Protein AF-A0A839AKV6-F1 (afdb_monomer)

InterPro domains:
  IPR053802 Domain of unknown function DUF6950 [PF22262] (1-137)

Mean predicted aligned error: 2.35 Å

Nearest PDB structures (foldseek):
  7bk8-assembly1_A  TM=4.976E-01  e=3.210E-03  Pseudomonas aeruginosa PAO1
  5e1r-assembly2_E  TM=3.270E-01  e=2.690E+00  Carya illinoinensis
  5vf5-assembly1_A  TM=2.557E-01  e=1.110E+00  Solanum melongena
  5e1r-assembly2_D  TM=2.534E-01  e=1.779E+00  Carya illinoinensis

pLDDT: mean 96.74, std 3.02, range [72.19, 98.81]

Secondary structure (DSSP, 8-state):
---TTHHHHHHHHHHHHHHSPB-GGGGGG-B-HHHHHHHHHHHHHS--TTGGGTTS-SSHHHHHHHHHHTT-SSHHHHHHTTSEEE-GGG--TT-EEEEEETTEEEEEEE-SSEEEEEETTEEEEEEGGG-SEEEE---

Solvent-accessible surface area (backbone atoms only — not comparable to full-atom values): 7355 Å² total; per-residue (Å²): 80,55,47,95,65,15,66,63,42,31,52,52,43,53,51,57,55,58,75,34,53,61,23,41,37,37,40,96,75,21,33,24,16,64,55,50,45,39,48,32,36,24,27,28,44,73,47,50,97,60,64,89,50,64,58,72,23,76,38,72,69,45,44,46,54,52,37,43,74,73,74,22,86,48,70,68,50,55,46,58,74,78,29,54,76,37,62,48,94,72,56,45,64,55,13,40,30,33,35,78,52,97,93,35,86,35,36,21,34,24,75,54,76,34,22,42,29,36,43,90,94,36,70,43,78,45,54,42,89,68,40,82,43,26,28,46,53,51,97

Sequence (139 aa):
MRREDWQERLIEAVQQHAERPFSWGGTDGGTDCFMLAMDAAKAVTGTDPYADERGRYKTRIGALRRFRKRGFGWLEDAFAAVFEPVPVPLAQRGDIGLVEADGQDCAVVVIGAEAVGKSERGTIRVPVKTLRKAFKVGR

Structure (mmCIF, N/CA/C/O backbone):
data_AF-A0A839AKV6-F1
#
_entry.id   AF-A0A839AKV6-F1
#
loop_
_atom_site.group_PDB
_atom_site.id
_atom_site.type_symbol
_atom_site.label_atom_id
_atom_site.label_alt_id
_atom_site.label_comp_id
_atom_site.label_asym_id
_atom_site.label_entity_id
_atom_site.label_seq_id
_atom_site.pdbx_PDB_ins_code
_atom_site.Cartn_x
_atom_site.Cartn_y
_atom_site.Cartn_z
_atom_site.occupancy
_atom_site.B_iso_or_equiv
_atom_site.auth_seq_id
_atom_site.auth_comp_id
_atom_site.auth_asym_id
_atom_site.auth_atom_id
_atom_site.pdbx_PDB_model_num
ATOM 1 N N . MET A 1 1 ? -10.522 -7.276 12.927 1.00 88.25 1 MET A N 1
ATOM 2 C CA . MET A 1 1 ? -10.212 -6.583 14.183 1.00 88.25 1 MET A CA 1
ATOM 3 C C . MET A 1 1 ? -8.807 -6.038 14.074 1.00 88.25 1 MET A C 1
ATOM 5 O O . MET A 1 1 ? -7.941 -6.761 13.584 1.00 88.25 1 MET A O 1
ATOM 9 N N . ARG A 1 2 ? -8.593 -4.776 14.441 1.00 96.38 2 ARG A N 1
ATOM 10 C CA . ARG A 1 2 ? -7.241 -4.211 14.551 1.00 96.38 2 ARG A CA 1
ATOM 11 C C . ARG A 1 2 ? -6.573 -4.705 15.840 1.00 96.38 2 ARG A C 1
ATOM 13 O O . ARG A 1 2 ? -7.262 -4.875 16.841 1.00 96.38 2 ARG A O 1
ATOM 20 N N . ARG A 1 3 ? -5.265 -4.978 15.803 1.00 96.62 3 ARG A N 1
ATOM 21 C CA . ARG A 1 3 ? -4.478 -5.352 17.000 1.00 96.62 3 ARG A CA 1
ATOM 22 C C . ARG A 1 3 ? -4.416 -4.183 17.982 1.00 96.62 3 ARG A C 1
ATOM 24 O O . ARG A 1 3 ? -4.570 -3.060 17.541 1.00 96.62 3 ARG A O 1
ATOM 31 N N . GLU A 1 4 ? -4.144 -4.404 19.265 1.00 96.56 4 GLU A N 1
ATOM 32 C CA . GLU A 1 4 ? -4.011 -3.299 20.236 1.00 96.56 4 GLU A CA 1
ATOM 33 C C . GLU A 1 4 ? -2.819 -2.378 19.909 1.00 96.56 4 GLU A C 1
ATOM 35 O O . GLU A 1 4 ? -2.962 -1.160 19.857 1.00 96.56 4 GLU A O 1
ATOM 40 N N . ASP A 1 5 ? -1.673 -2.972 19.569 1.00 96.94 5 ASP A N 1
ATOM 41 C CA . ASP A 1 5 ? -0.384 -2.321 19.275 1.00 96.94 5 ASP A CA 1
ATOM 42 C C .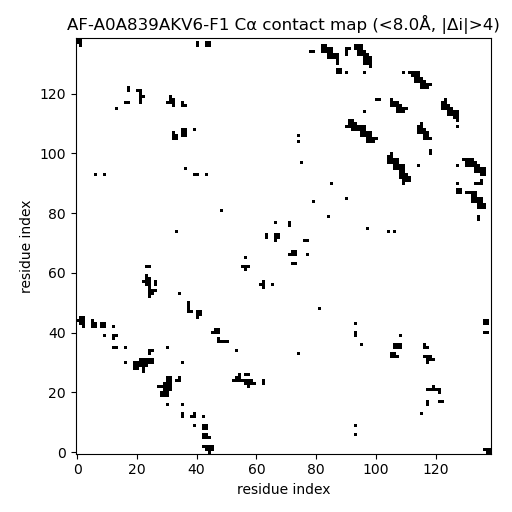 ASP A 1 5 ? -0.242 -1.814 17.824 1.00 96.94 5 ASP A C 1
ATOM 44 O O . ASP A 1 5 ? 0.845 -1.465 17.356 1.00 96.94 5 ASP A O 1
ATOM 48 N N . TRP A 1 6 ? -1.333 -1.803 17.056 1.00 98.06 6 TRP A N 1
ATOM 49 C CA . TRP A 1 6 ? -1.254 -1.692 15.602 1.00 98.06 6 TRP A CA 1
ATOM 50 C C . TRP A 1 6 ? -0.659 -0.380 15.083 1.00 98.06 6 TRP A C 1
ATOM 52 O O . TRP A 1 6 ? -0.061 -0.361 14.007 1.00 98.06 6 TRP A O 1
ATOM 62 N N . GLN A 1 7 ? -0.849 0.721 15.813 1.00 97.56 7 GLN A N 1
ATOM 63 C CA . GLN A 1 7 ? -0.387 2.043 15.390 1.00 97.56 7 GLN A CA 1
ATOM 64 C C . GLN A 1 7 ? 1.137 2.144 15.435 1.00 97.56 7 GLN A C 1
ATOM 66 O O . GLN A 1 7 ? 1.736 2.647 14.487 1.00 97.56 7 GLN A O 1
ATOM 71 N N . GLU A 1 8 ? 1.753 1.624 16.496 1.00 97.88 8 GLU A N 1
ATOM 72 C CA . GLU A 1 8 ? 3.208 1.576 16.660 1.00 97.88 8 GLU A CA 1
ATOM 73 C C . GLU A 1 8 ? 3.827 0.686 15.581 1.00 97.88 8 GLU A C 1
ATOM 75 O O . GLU A 1 8 ? 4.716 1.115 14.846 1.00 97.88 8 GLU A O 1
ATOM 80 N N . ARG A 1 9 ? 3.253 -0.507 15.380 1.00 98.38 9 ARG A N 1
ATOM 81 C CA . ARG A 1 9 ? 3.689 -1.448 14.337 1.00 98.38 9 ARG A CA 1
ATOM 82 C C . ARG A 1 9 ? 3.542 -0.884 12.927 1.00 98.38 9 ARG A C 1
ATOM 84 O O . ARG A 1 9 ? 4.344 -1.191 12.049 1.00 98.38 9 ARG A O 1
ATOM 91 N N . LEU A 1 10 ? 2.506 -0.083 12.685 1.00 98.44 10 LEU A N 1
ATOM 92 C CA . LEU A 1 10 ? 2.308 0.568 11.395 1.00 98.44 10 LEU A CA 1
ATOM 93 C C . LEU A 1 10 ? 3.386 1.626 11.139 1.00 98.44 10 LEU A C 1
ATOM 95 O O . LEU A 1 10 ? 3.914 1.690 10.031 1.00 98.44 10 LEU A O 1
ATOM 99 N N . ILE A 1 11 ? 3.710 2.446 12.141 1.00 97.38 11 ILE A N 1
ATOM 100 C CA . ILE A 1 11 ? 4.776 3.450 12.030 1.00 97.38 11 ILE A CA 1
ATOM 101 C C . ILE A 1 11 ? 6.111 2.761 11.742 1.00 97.38 11 ILE A C 1
ATOM 103 O O . ILE A 1 11 ? 6.798 3.156 10.801 1.00 97.38 11 ILE A O 1
ATOM 107 N N . GLU A 1 12 ? 6.426 1.696 12.481 1.00 98.06 12 GLU A N 1
ATOM 108 C CA . GLU A 1 12 ? 7.634 0.899 12.270 1.00 98.06 12 GLU A CA 1
ATOM 109 C C . GLU A 1 12 ? 7.690 0.332 10.842 1.00 98.06 12 GLU A C 1
ATOM 111 O O . GLU A 1 12 ? 8.695 0.485 10.148 1.00 98.06 12 GLU A O 1
ATOM 116 N N . ALA A 1 13 ? 6.593 -0.259 10.354 1.00 98.00 13 ALA A N 1
ATOM 117 C CA . ALA A 1 13 ? 6.522 -0.777 8.990 1.00 98.00 13 ALA A CA 1
ATOM 118 C C . ALA A 1 13 ? 6.777 0.327 7.950 1.00 98.00 13 ALA A C 1
ATOM 120 O O . ALA A 1 13 ? 7.588 0.153 7.042 1.00 98.00 13 ALA A O 1
ATOM 121 N N . VAL A 1 14 ? 6.140 1.492 8.089 1.00 97.88 14 VAL A N 1
ATOM 122 C CA . VAL A 1 14 ? 6.349 2.617 7.164 1.00 97.88 14 VAL A CA 1
ATOM 123 C C . VAL A 1 14 ? 7.804 3.100 7.188 1.00 97.88 14 VAL A C 1
ATOM 125 O O . VAL A 1 14 ? 8.372 3.346 6.124 1.00 97.88 14 VAL A O 1
ATOM 128 N N . GLN A 1 15 ? 8.427 3.193 8.366 1.00 97.50 15 GLN A N 1
ATOM 129 C CA . GLN A 1 15 ? 9.832 3.594 8.514 1.00 97.50 15 GLN A CA 1
ATOM 130 C C . GLN A 1 15 ? 10.789 2.591 7.859 1.00 97.50 15 GLN A C 1
ATOM 132 O O . GLN A 1 15 ? 11.603 2.984 7.024 1.00 97.50 15 GLN A O 1
ATOM 137 N N . GLN A 1 16 ? 10.631 1.293 8.134 1.00 96.94 16 GLN A N 1
ATOM 138 C CA . GLN A 1 16 ? 11.454 0.245 7.521 1.00 96.94 16 GLN A CA 1
ATOM 139 C C . GLN A 1 16 ? 11.377 0.277 5.989 1.00 96.94 16 GLN A C 1
ATOM 141 O O . GLN A 1 16 ? 12.375 0.098 5.291 1.00 96.94 16 GLN A O 1
ATOM 146 N N . HIS A 1 17 ? 10.184 0.505 5.437 1.00 97.69 17 HIS A N 1
ATOM 147 C CA . HIS A 1 17 ? 9.997 0.602 3.990 1.00 97.69 17 HIS A CA 1
ATOM 148 C C . HIS A 1 17 ? 10.570 1.893 3.398 1.00 97.69 17 HIS A C 1
ATOM 150 O O . HIS A 1 17 ? 10.993 1.903 2.236 1.00 97.69 17 HIS A O 1
ATOM 156 N N . ALA A 1 18 ? 10.615 2.975 4.177 1.00 95.38 18 ALA A N 1
ATOM 157 C CA . ALA A 1 18 ? 11.240 4.219 3.756 1.00 95.38 18 ALA A CA 1
ATOM 158 C C . ALA A 1 18 ? 12.763 4.073 3.597 1.00 95.38 18 ALA A C 1
ATOM 160 O O . ALA A 1 18 ? 13.308 4.596 2.626 1.00 95.38 18 ALA A O 1
ATOM 161 N N . GLU A 1 19 ? 13.412 3.315 4.483 1.00 96.06 19 GLU A N 1
ATOM 162 C CA . GLU A 1 19 ? 14.867 3.087 4.492 1.00 96.06 19 GLU A CA 1
ATOM 163 C C . GLU A 1 19 ? 15.344 2.071 3.443 1.00 96.06 19 GLU A C 1
ATOM 165 O O . GLU A 1 19 ? 16.482 2.134 2.979 1.00 96.06 19 GLU A O 1
ATOM 170 N N . ARG A 1 20 ? 14.483 1.134 3.031 1.00 96.31 20 ARG A N 1
ATOM 171 C CA . ARG A 1 20 ? 14.833 0.118 2.024 1.00 96.31 20 ARG A CA 1
ATOM 172 C C . ARG A 1 20 ? 14.884 0.709 0.612 1.00 96.31 20 ARG A C 1
ATOM 174 O O . ARG A 1 20 ? 14.062 1.564 0.285 1.00 96.31 20 A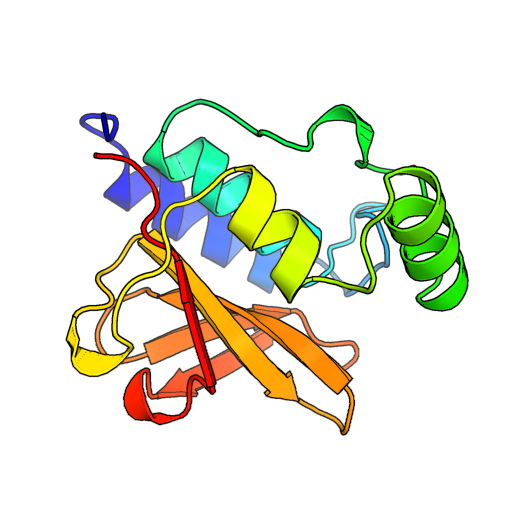RG A O 1
ATOM 181 N N . PRO A 1 21 ? 15.770 0.246 -0.283 1.00 96.12 21 PRO A N 1
ATOM 182 C CA . PRO A 1 21 ? 15.716 0.636 -1.690 1.00 96.12 21 PRO A CA 1
ATOM 183 C C . PRO A 1 21 ? 14.434 0.120 -2.357 1.00 96.12 21 PRO A C 1
ATOM 185 O O . PRO A 1 21 ? 13.790 -0.817 -1.875 1.00 96.12 21 PRO A O 1
ATOM 188 N N . PHE A 1 22 ? 14.053 0.724 -3.484 1.00 96.75 22 PHE A N 1
ATOM 189 C CA . PHE A 1 22 ? 12.976 0.164 -4.295 1.00 96.75 22 PHE A CA 1
ATOM 190 C C . PHE A 1 22 ? 13.401 -1.188 -4.885 1.00 96.75 22 PHE A C 1
ATOM 192 O O . PHE A 1 22 ? 14.492 -1.312 -5.437 1.00 96.75 22 PHE A O 1
ATOM 199 N N . SER A 1 23 ? 12.528 -2.189 -4.788 1.00 97.19 23 SER A N 1
ATOM 200 C CA . SER A 1 23 ? 12.673 -3.474 -5.467 1.00 97.19 23 SER A CA 1
ATOM 201 C C . SER A 1 23 ? 11.314 -4.145 -5.612 1.00 97.19 23 SER A C 1
ATOM 203 O O . SER A 1 23 ? 10.596 -4.356 -4.630 1.00 97.19 23 SER A O 1
ATOM 205 N N . TRP A 1 24 ? 10.975 -4.513 -6.845 1.00 96.75 24 TRP A N 1
ATOM 206 C CA . TRP A 1 24 ? 9.764 -5.267 -7.144 1.00 96.75 24 TRP A CA 1
ATOM 207 C C . TRP A 1 24 ? 9.748 -6.590 -6.365 1.00 96.75 24 TRP A C 1
ATOM 209 O O . TRP A 1 24 ? 10.703 -7.362 -6.404 1.00 96.75 24 TRP A O 1
ATOM 219 N N . GLY A 1 25 ? 8.649 -6.852 -5.662 1.00 95.88 25 GLY A N 1
ATOM 220 C CA . GLY A 1 25 ? 8.408 -8.094 -4.929 1.00 95.88 25 GLY A CA 1
ATOM 221 C C . GLY A 1 25 ? 9.223 -8.219 -3.653 1.00 95.88 25 GLY A C 1
ATOM 222 O O . GLY A 1 25 ? 9.239 -9.295 -3.058 1.00 95.88 25 GLY A O 1
ATOM 223 N N . GLY A 1 26 ? 9.904 -7.149 -3.236 1.00 93.38 26 GLY A N 1
ATOM 224 C CA . GLY A 1 26 ? 10.765 -7.157 -2.061 1.00 93.38 26 GLY A CA 1
ATOM 225 C C . GLY A 1 26 ? 11.989 -8.061 -2.208 1.00 93.38 26 GLY A C 1
ATOM 226 O O . GLY A 1 26 ? 12.488 -8.585 -1.212 1.00 93.38 26 GLY A O 1
ATOM 227 N N . THR A 1 27 ? 12.462 -8.301 -3.437 1.00 91.19 27 THR A N 1
ATOM 228 C CA . THR A 1 27 ? 13.701 -9.063 -3.633 1.00 91.19 27 THR A CA 1
ATOM 229 C C . THR A 1 27 ? 14.918 -8.233 -3.249 1.00 91.19 27 THR A C 1
ATOM 231 O O . THR A 1 27 ? 14.876 -7.002 -3.271 1.00 91.19 27 THR A O 1
ATOM 234 N N . ASP A 1 28 ? 16.008 -8.914 -2.891 1.00 89.19 28 ASP A N 1
ATOM 235 C CA . ASP A 1 28 ? 17.310 -8.287 -2.622 1.00 89.19 28 ASP A CA 1
ATOM 236 C C . ASP A 1 28 ? 17.258 -7.243 -1.482 1.00 89.19 28 ASP A C 1
ATOM 238 O O . ASP A 1 28 ? 17.979 -6.250 -1.482 1.00 89.19 28 ASP A O 1
ATOM 242 N N . GLY A 1 29 ? 16.368 -7.462 -0.503 1.00 89.19 29 GLY A N 1
ATOM 243 C CA . GLY A 1 29 ? 16.192 -6.596 0.671 1.00 89.19 29 GLY A CA 1
ATOM 244 C C . GLY A 1 29 ? 15.456 -5.278 0.402 1.00 89.19 29 GLY A C 1
ATOM 245 O O . GLY A 1 29 ? 15.302 -4.470 1.319 1.00 89.19 29 GLY A O 1
ATOM 246 N N . GLY A 1 30 ? 14.998 -5.049 -0.831 1.00 95.31 30 GLY A N 1
ATOM 247 C CA . GLY A 1 30 ? 14.230 -3.861 -1.189 1.00 95.31 30 GLY A CA 1
ATOM 248 C C . GLY A 1 30 ? 12.732 -4.001 -0.916 1.00 95.31 30 GLY A C 1
ATOM 249 O O . GLY A 1 30 ? 12.276 -4.910 -0.220 1.00 95.31 30 GLY A O 1
ATOM 250 N N . THR A 1 31 ? 11.952 -3.071 -1.460 1.00 97.94 31 THR A N 1
ATOM 251 C CA . THR A 1 31 ? 10.493 -3.070 -1.322 1.00 97.94 31 THR A CA 1
ATOM 252 C C . THR A 1 31 ? 9.781 -2.295 -2.431 1.00 97.94 31 THR A C 1
ATOM 254 O O . THR A 1 31 ? 10.370 -1.416 -3.059 1.00 97.94 31 THR A O 1
ATOM 257 N N . ASP A 1 32 ? 8.502 -2.591 -2.650 1.00 97.62 32 ASP A N 1
ATOM 258 C CA . ASP A 1 32 ? 7.604 -1.867 -3.548 1.00 97.62 32 ASP A CA 1
ATOM 259 C C . ASP A 1 32 ? 6.309 -1.448 -2.825 1.00 97.62 32 ASP A C 1
ATOM 261 O O . ASP A 1 32 ? 6.113 -1.716 -1.635 1.00 97.62 32 ASP A O 1
ATOM 265 N N . CYS A 1 33 ? 5.416 -0.750 -3.533 1.00 97.94 33 CYS A N 1
ATOM 266 C CA . CYS A 1 33 ? 4.169 -0.263 -2.944 1.00 97.94 33 CYS A CA 1
ATOM 267 C C . CYS A 1 33 ? 3.250 -1.387 -2.437 1.00 97.94 33 CYS A C 1
ATOM 269 O O . CYS A 1 33 ? 2.554 -1.201 -1.439 1.00 97.94 33 CYS A O 1
ATOM 271 N N . PHE A 1 34 ? 3.257 -2.553 -3.088 1.00 98.31 34 PHE A N 1
ATOM 272 C CA . PHE A 1 34 ? 2.417 -3.683 -2.706 1.00 98.31 34 PHE A CA 1
ATOM 273 C C . PHE A 1 34 ? 2.948 -4.351 -1.433 1.00 98.31 34 PHE A C 1
ATOM 275 O O . PHE A 1 34 ? 2.176 -4.616 -0.514 1.00 98.31 34 PHE A O 1
ATOM 282 N N . MET A 1 35 ? 4.266 -4.536 -1.326 1.00 98.31 35 MET A N 1
ATOM 283 C CA . MET A 1 35 ? 4.925 -5.030 -0.114 1.00 98.31 35 MET A CA 1
ATOM 284 C C . MET A 1 35 ? 4.668 -4.109 1.086 1.00 98.31 35 MET A C 1
ATOM 286 O O . MET A 1 35 ? 4.333 -4.600 2.164 1.00 98.31 35 MET A O 1
ATOM 290 N N . LEU A 1 36 ? 4.766 -2.786 0.898 1.00 98.50 36 LEU A N 1
ATOM 291 C CA . LEU A 1 36 ? 4.456 -1.798 1.939 1.00 98.50 36 LEU A CA 1
ATOM 292 C C . LEU A 1 36 ? 3.002 -1.927 2.402 1.00 98.50 36 LEU A C 1
ATOM 294 O O . LEU A 1 36 ? 2.744 -2.027 3.602 1.00 98.50 36 LEU A O 1
ATOM 298 N N . ALA A 1 37 ? 2.055 -1.985 1.464 1.00 98.56 37 ALA A N 1
ATOM 299 C CA . ALA A 1 37 ? 0.638 -2.138 1.780 1.00 98.56 37 ALA A CA 1
ATOM 300 C C . ALA A 1 37 ? 0.345 -3.442 2.548 1.00 98.56 37 ALA A C 1
ATOM 302 O O . ALA A 1 37 ? -0.440 -3.432 3.496 1.00 98.56 37 ALA A O 1
ATOM 303 N N . MET A 1 38 ? 0.993 -4.554 2.189 1.00 98.50 38 MET A N 1
ATOM 304 C CA . MET A 1 38 ? 0.811 -5.839 2.875 1.00 98.50 38 MET A CA 1
ATOM 305 C C . MET A 1 38 ? 1.456 -5.883 4.259 1.00 98.50 38 MET A C 1
ATOM 307 O O . MET A 1 38 ? 0.856 -6.408 5.199 1.00 98.50 38 MET A O 1
ATOM 311 N N . ASP A 1 39 ? 2.635 -5.283 4.432 1.00 98.50 39 ASP A N 1
ATOM 312 C CA . ASP A 1 39 ? 3.239 -5.136 5.758 1.00 98.50 39 ASP A CA 1
ATOM 313 C C . ASP A 1 39 ? 2.416 -4.212 6.657 1.00 98.50 39 ASP A C 1
ATOM 315 O O . ASP A 1 39 ? 2.242 -4.518 7.836 1.00 98.50 39 ASP A O 1
ATOM 319 N N . ALA A 1 40 ? 1.817 -3.154 6.110 1.00 98.56 40 ALA A N 1
ATOM 320 C CA . ALA A 1 40 ? 0.856 -2.335 6.837 1.00 98.56 40 ALA A CA 1
ATOM 321 C C . ALA A 1 40 ? -0.416 -3.116 7.200 1.00 98.56 40 ALA A C 1
ATOM 323 O O . ALA A 1 40 ? -0.867 -3.048 8.342 1.00 98.56 40 ALA A O 1
ATOM 324 N N . ALA A 1 41 ? -0.968 -3.921 6.288 1.00 98.56 41 ALA A N 1
ATOM 325 C CA . ALA A 1 41 ? -2.116 -4.774 6.592 1.00 98.56 41 ALA A CA 1
ATOM 326 C C . ALA A 1 41 ? -1.811 -5.766 7.724 1.00 98.56 41 ALA A C 1
ATOM 328 O O . ALA A 1 41 ? -2.614 -5.927 8.651 1.00 98.56 41 ALA A O 1
ATOM 329 N N . LYS A 1 42 ? -0.614 -6.360 7.711 1.00 98.56 42 LYS A N 1
ATOM 330 C CA . LYS A 1 42 ? -0.108 -7.228 8.779 1.00 98.56 42 LYS A CA 1
ATOM 331 C C . LYS A 1 42 ? 0.171 -6.462 10.071 1.00 98.56 42 LYS A C 1
ATOM 333 O O . LYS A 1 42 ? -0.041 -7.000 11.162 1.00 98.56 42 LYS A O 1
ATOM 338 N N . ALA A 1 43 ? 0.634 -5.217 9.986 1.00 98.50 43 ALA A N 1
ATOM 339 C CA . ALA A 1 43 ? 0.786 -4.327 11.133 1.00 98.50 43 ALA A CA 1
ATOM 340 C C . ALA A 1 43 ? -0.572 -4.085 11.816 1.00 98.50 43 ALA A C 1
ATOM 342 O O . ALA A 1 43 ? -0.709 -4.265 13.026 1.00 98.50 43 ALA A O 1
ATOM 343 N N . VAL A 1 44 ? -1.591 -3.790 11.006 1.00 98.44 44 VAL A N 1
ATOM 344 C CA . VAL A 1 44 ? -2.947 -3.457 11.447 1.00 98.44 44 VAL A CA 1
ATOM 345 C C . VAL A 1 44 ? -3.707 -4.664 11.995 1.00 98.44 44 VAL A C 1
ATOM 347 O O . VAL A 1 44 ? -4.310 -4.591 13.063 1.00 98.44 44 VAL A O 1
ATOM 350 N N . THR A 1 45 ? -3.689 -5.783 11.276 1.00 98.00 45 THR A N 1
ATOM 351 C CA . THR A 1 45 ? -4.587 -6.927 11.528 1.00 98.00 45 THR A CA 1
ATOM 352 C C . THR A 1 45 ? -3.877 -8.170 12.055 1.00 98.00 45 THR A C 1
ATOM 354 O O . THR A 1 45 ? -4.526 -9.133 12.451 1.00 98.00 45 THR A O 1
ATOM 357 N N . GLY A 1 46 ? -2.543 -8.189 12.031 1.00 97.75 46 GLY A N 1
ATOM 358 C CA . GLY A 1 46 ? -1.744 -9.388 12.298 1.00 97.75 46 GLY A CA 1
ATOM 359 C C . GLY A 1 46 ? -1.647 -10.362 11.122 1.00 97.75 46 GLY A C 1
ATOM 360 O O . GLY A 1 46 ? -0.853 -11.295 11.202 1.00 97.75 46 GLY A O 1
ATOM 361 N N . THR A 1 47 ? -2.384 -10.137 10.030 1.00 96.88 47 THR A N 1
ATOM 362 C CA . THR A 1 47 ? -2.442 -11.042 8.873 1.00 96.88 47 THR A CA 1
ATOM 363 C C . THR A 1 47 ? -1.964 -10.347 7.603 1.00 96.88 47 THR A C 1
ATOM 365 O O . THR A 1 47 ? -2.274 -9.183 7.371 1.00 96.88 47 THR A O 1
ATOM 368 N N . ASP A 1 48 ? -1.223 -11.078 6.774 1.00 97.62 48 ASP A N 1
ATOM 369 C CA . ASP A 1 48 ? -0.852 -10.677 5.417 1.00 97.62 48 ASP A CA 1
ATOM 370 C C . ASP A 1 48 ? -1.654 -11.525 4.411 1.00 97.62 48 ASP A C 1
ATOM 372 O O . ASP A 1 48 ? -1.352 -12.714 4.264 1.00 97.62 48 ASP A O 1
ATOM 376 N N . PRO A 1 49 ? -2.675 -10.961 3.734 1.00 96.38 49 PRO A N 1
ATOM 377 C CA . PRO A 1 49 ? -3.513 -11.710 2.792 1.00 96.38 49 PRO A CA 1
ATOM 378 C C . PRO A 1 49 ? -2.770 -12.224 1.552 1.00 96.38 49 PRO A C 1
ATOM 380 O O . PRO A 1 49 ? -3.266 -13.125 0.879 1.00 96.38 49 PRO A O 1
ATOM 383 N N . TYR A 1 50 ? -1.599 -11.660 1.244 1.00 97.56 50 TYR A N 1
ATOM 384 C CA . TYR A 1 50 ? -0.808 -11.975 0.055 1.00 97.56 50 TYR A CA 1
ATOM 385 C C . TYR A 1 50 ? 0.630 -12.373 0.410 1.00 97.56 50 TYR A C 1
ATOM 387 O O . TYR A 1 50 ? 1.567 -12.132 -0.355 1.00 97.56 50 TYR A O 1
ATOM 395 N N . ALA A 1 51 ? 0.817 -13.035 1.557 1.00 97.38 51 ALA A N 1
ATOM 396 C CA . ALA A 1 51 ? 2.125 -13.508 2.014 1.00 97.38 51 ALA A CA 1
ATOM 397 C C . ALA A 1 51 ? 2.852 -14.384 0.971 1.00 97.38 51 ALA A C 1
ATOM 399 O O . ALA A 1 51 ? 4.080 -14.368 0.885 1.00 97.38 51 ALA A O 1
ATOM 400 N N . ASP A 1 52 ? 2.103 -15.110 0.141 1.00 96.00 52 ASP A N 1
ATOM 401 C CA . ASP A 1 52 ? 2.606 -15.985 -0.920 1.00 96.00 52 ASP A CA 1
ATOM 402 C C . ASP A 1 52 ? 2.975 -15.252 -2.233 1.00 96.00 52 ASP A C 1
ATOM 404 O O . ASP A 1 52 ? 3.382 -15.879 -3.220 1.00 96.00 52 ASP A O 1
ATOM 408 N N . GLU A 1 53 ? 2.862 -13.920 -2.274 1.00 95.44 53 GLU A N 1
ATOM 409 C CA . GLU A 1 53 ? 3.373 -13.072 -3.361 1.00 95.44 53 GLU A CA 1
ATOM 410 C C . GLU A 1 53 ? 4.792 -12.540 -3.110 1.00 95.44 53 GLU A C 1
ATOM 412 O O . GLU A 1 53 ? 5.473 -12.128 -4.055 1.00 95.44 53 GLU A O 1
ATOM 417 N N . ARG A 1 54 ? 5.284 -12.604 -1.868 1.00 96.00 54 ARG A N 1
ATOM 418 C CA . ARG A 1 54 ? 6.594 -12.055 -1.488 1.00 96.00 54 ARG A CA 1
ATOM 419 C C . ARG A 1 54 ? 7.743 -12.768 -2.195 1.00 96.00 54 ARG A C 1
ATOM 421 O O . ARG A 1 54 ? 7.858 -13.991 -2.158 1.00 96.00 54 ARG A O 1
ATOM 428 N N . GLY A 1 55 ? 8.604 -11.995 -2.851 1.00 95.75 55 GLY A N 1
ATOM 429 C CA . GLY A 1 55 ? 9.771 -12.481 -3.590 1.00 95.75 55 GLY A CA 1
ATOM 430 C C . GLY A 1 55 ? 9.452 -13.209 -4.900 1.00 95.75 55 GLY A C 1
ATOM 431 O O . GLY A 1 55 ? 10.332 -13.835 -5.490 1.00 95.75 55 GLY A O 1
ATOM 432 N N . ARG A 1 56 ? 8.200 -13.174 -5.372 1.00 96.44 56 ARG A N 1
ATOM 433 C CA . ARG A 1 56 ? 7.744 -13.989 -6.516 1.00 96.44 56 ARG A CA 1
ATOM 434 C C . ARG A 1 56 ? 7.753 -13.260 -7.852 1.00 96.44 56 ARG A C 1
ATOM 436 O O . ARG A 1 56 ? 7.402 -13.843 -8.879 1.00 96.44 56 ARG A O 1
ATOM 443 N N . TYR A 1 57 ? 8.155 -12.001 -7.852 1.00 96.88 57 TYR A N 1
ATOM 444 C CA . TYR A 1 57 ? 8.332 -11.187 -9.040 1.00 96.88 57 TYR A CA 1
ATOM 445 C C . TYR A 1 57 ? 9.487 -10.207 -8.809 1.00 96.88 57 TYR A C 1
ATOM 447 O O . TYR A 1 57 ? 9.777 -9.866 -7.673 1.00 96.88 57 TYR A O 1
ATOM 455 N N . LYS A 1 58 ? 10.158 -9.800 -9.893 1.00 96.12 58 LYS A N 1
ATOM 456 C CA . LYS A 1 58 ? 11.297 -8.855 -9.882 1.00 96.12 58 LYS A CA 1
ATOM 457 C C . LYS A 1 58 ? 11.102 -7.670 -10.828 1.00 96.12 58 LYS A C 1
ATOM 459 O O . LYS A 1 58 ? 11.987 -6.847 -11.015 1.00 96.12 58 LYS A O 1
ATOM 464 N N . THR A 1 59 ? 9.949 -7.614 -11.490 1.00 96.19 59 THR A N 1
ATOM 465 C CA . THR A 1 59 ? 9.605 -6.573 -12.459 1.00 96.19 59 THR A CA 1
ATOM 466 C C . THR A 1 59 ? 8.113 -6.287 -12.395 1.00 96.19 59 THR A C 1
ATOM 468 O O . THR A 1 59 ? 7.323 -7.174 -12.054 1.00 96.19 59 THR A O 1
ATOM 471 N N . ARG A 1 60 ? 7.712 -5.089 -12.831 1.00 94.81 60 ARG A N 1
ATOM 472 C CA . ARG A 1 60 ? 6.303 -4.702 -13.000 1.00 94.81 60 ARG A CA 1
ATOM 473 C C . ARG A 1 60 ? 5.506 -5.699 -13.844 1.00 94.81 60 ARG A C 1
ATOM 475 O O . ARG A 1 60 ? 4.409 -6.107 -13.480 1.00 94.81 60 ARG A O 1
ATOM 482 N N . ILE A 1 61 ? 6.077 -6.134 -14.971 1.00 96.75 61 ILE A N 1
ATOM 483 C CA . ILE A 1 61 ? 5.444 -7.119 -15.865 1.00 96.75 61 ILE A CA 1
ATOM 484 C C . ILE A 1 61 ? 5.311 -8.476 -15.159 1.00 96.75 61 ILE A C 1
ATOM 486 O O . ILE A 1 61 ? 4.307 -9.168 -15.334 1.00 96.75 61 ILE A O 1
ATOM 490 N N . GLY A 1 62 ? 6.301 -8.859 -14.347 1.00 97.44 62 GLY A N 1
ATOM 491 C CA . GLY A 1 62 ? 6.243 -10.052 -13.505 1.00 97.44 62 GLY A CA 1
ATOM 492 C C . GLY A 1 62 ? 5.090 -9.996 -12.503 1.00 97.44 62 GLY A C 1
ATOM 493 O O . GLY A 1 62 ? 4.305 -10.943 -12.444 1.00 97.44 62 GLY A O 1
ATOM 494 N N . ALA A 1 63 ? 4.940 -8.871 -11.798 1.00 96.88 63 ALA A N 1
ATOM 495 C CA . ALA A 1 63 ? 3.814 -8.628 -10.895 1.00 96.88 63 ALA A CA 1
ATOM 496 C C . ALA A 1 63 ? 2.471 -8.732 -11.639 1.00 96.88 63 ALA A C 1
ATOM 498 O O . ALA A 1 63 ? 1.577 -9.462 -11.216 1.00 96.88 63 ALA A O 1
ATOM 499 N N . LEU A 1 64 ? 2.355 -8.105 -12.817 1.00 97.19 64 LEU A N 1
ATOM 500 C CA . LEU A 1 64 ? 1.126 -8.125 -13.626 1.00 97.19 64 LEU A CA 1
ATOM 501 C C . LEU A 1 64 ? 0.743 -9.532 -14.060 1.00 97.19 64 LEU A C 1
ATOM 503 O O . LEU A 1 64 ? -0.423 -9.912 -13.987 1.00 97.19 64 LEU A O 1
ATOM 507 N N . ARG A 1 65 ? 1.719 -10.345 -14.466 1.00 98.00 65 ARG A N 1
ATOM 508 C CA . ARG A 1 65 ? 1.476 -11.756 -14.786 1.00 98.00 65 ARG A CA 1
ATOM 509 C C . ARG A 1 65 ? 0.985 -12.535 -13.568 1.00 98.00 65 ARG A C 1
ATOM 511 O O . ARG A 1 65 ? 0.149 -13.419 -13.733 1.00 98.00 65 ARG A O 1
ATOM 518 N N . ARG A 1 66 ? 1.487 -12.236 -12.366 1.00 97.31 66 ARG A N 1
ATOM 519 C CA . ARG A 1 66 ? 1.042 -12.892 -11.128 1.00 97.31 66 ARG A CA 1
ATOM 520 C C . ARG A 1 66 ? -0.387 -12.508 -10.758 1.00 97.31 66 ARG A C 1
ATOM 522 O O . ARG A 1 66 ? -1.190 -13.410 -10.544 1.00 97.31 66 ARG A O 1
ATOM 529 N N . PHE A 1 67 ? -0.728 -11.221 -10.784 1.00 97.19 67 PHE A N 1
ATOM 530 C CA . PHE A 1 67 ? -2.098 -10.759 -10.535 1.00 97.19 67 PHE A CA 1
ATOM 531 C C . PHE A 1 67 ? -3.087 -11.324 -11.554 1.00 97.19 67 PHE A C 1
ATOM 533 O O . PHE A 1 67 ? -4.095 -11.910 -11.165 1.00 97.19 67 PHE A O 1
ATOM 540 N N . ARG A 1 68 ? -2.740 -11.314 -12.845 1.00 97.81 68 ARG A N 1
ATOM 541 C CA . ARG A 1 68 ? -3.583 -11.922 -13.887 1.00 97.81 68 ARG A CA 1
ATOM 542 C C . ARG A 1 68 ? -3.816 -13.416 -13.684 1.00 97.81 68 ARG A C 1
ATOM 544 O O . ARG A 1 68 ? -4.922 -13.886 -13.919 1.00 97.81 68 ARG A O 1
ATOM 551 N N . LYS A 1 69 ? -2.817 -14.170 -13.207 1.00 97.12 69 LYS A N 1
ATOM 552 C CA . LYS A 1 69 ? -2.989 -15.597 -12.866 1.00 97.12 69 LYS A CA 1
ATOM 553 C C . LYS A 1 69 ? -3.992 -15.830 -11.731 1.00 97.12 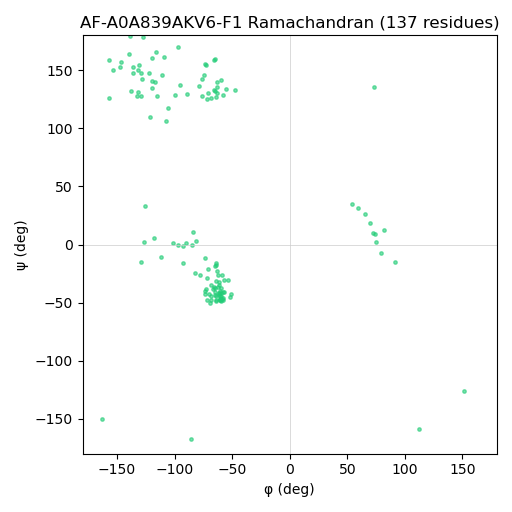69 LYS A C 1
ATOM 555 O O . LYS A 1 69 ? -4.535 -16.924 -11.650 1.00 97.12 69 LYS A O 1
ATOM 560 N N . ARG A 1 70 ? -4.237 -14.830 -10.880 1.00 96.44 70 ARG A N 1
ATOM 561 C CA . ARG A 1 70 ? -5.280 -14.854 -9.842 1.00 96.44 70 ARG A CA 1
ATOM 562 C C . ARG A 1 70 ? -6.633 -14.316 -10.326 1.00 96.44 70 ARG A C 1
ATOM 564 O O . ARG A 1 70 ? -7.565 -14.256 -9.537 1.00 96.44 70 ARG A O 1
ATOM 571 N N . GLY A 1 71 ? -6.748 -13.924 -11.596 1.00 97.62 71 GLY A N 1
ATOM 572 C CA . GLY A 1 71 ? -7.953 -13.296 -12.141 1.00 97.62 71 GLY A CA 1
ATOM 573 C C . GLY A 1 71 ? -8.065 -11.796 -11.855 1.00 97.62 71 GLY A C 1
ATOM 574 O O . GLY A 1 71 ? -9.121 -11.221 -12.083 1.00 97.62 71 GLY A O 1
ATOM 575 N N . PHE A 1 72 ? -6.995 -11.155 -11.380 1.00 98.06 72 PHE A N 1
ATOM 576 C CA . PHE A 1 72 ? -6.969 -9.721 -11.090 1.00 98.06 72 PHE A CA 1
ATOM 577 C C . PHE A 1 72 ? -6.402 -8.933 -12.274 1.00 98.06 72 PHE A C 1
ATOM 579 O O . PHE A 1 72 ? -5.392 -9.321 -12.871 1.00 98.06 72 PHE A O 1
ATOM 586 N N . GLY A 1 73 ? -7.020 -7.801 -12.600 1.00 96.81 73 GLY A N 1
ATOM 587 C CA . GLY A 1 73 ? -6.510 -6.840 -13.569 1.00 96.81 73 GLY A CA 1
ATOM 588 C C . GLY A 1 73 ? -5.264 -6.131 -13.047 1.00 96.81 73 GLY A C 1
ATOM 589 O O . GLY A 1 73 ? -4.244 -6.114 -13.743 1.00 96.81 73 GLY A O 1
ATOM 590 N N . TRP A 1 74 ? -5.324 -5.591 -11.821 1.00 97.00 74 TRP A N 1
ATOM 591 C CA . TRP A 1 74 ? -4.178 -4.975 -11.134 1.00 97.00 74 TRP A CA 1
ATOM 592 C C . TRP A 1 74 ? -4.396 -4.821 -9.609 1.00 97.00 74 TRP A C 1
ATOM 594 O O . TRP A 1 74 ? -5.087 -5.632 -8.996 1.00 97.00 74 TRP A O 1
ATOM 604 N N . LEU A 1 75 ? -3.785 -3.799 -8.991 1.00 97.81 75 LEU A N 1
ATOM 605 C CA . LEU A 1 75 ? -3.818 -3.529 -7.547 1.00 97.81 75 LEU A CA 1
ATOM 606 C C . LEU A 1 75 ? -5.235 -3.347 -6.988 1.00 97.81 75 LEU A C 1
ATOM 608 O O . LEU A 1 75 ? -5.517 -3.833 -5.897 1.00 97.81 75 LEU A O 1
ATOM 612 N N . GLU A 1 76 ? -6.118 -2.655 -7.716 1.00 97.94 76 GLU A N 1
ATOM 613 C CA . GLU A 1 76 ? -7.485 -2.394 -7.243 1.00 97.94 76 GLU A CA 1
ATOM 614 C C . GLU A 1 76 ? -8.259 -3.690 -7.005 1.00 97.94 76 GLU A C 1
ATOM 616 O O . GLU A 1 76 ? -8.811 -3.871 -5.922 1.00 97.94 76 GLU A O 1
ATOM 621 N N . ASP A 1 77 ? -8.222 -4.616 -7.964 1.00 98.25 77 ASP A N 1
ATOM 622 C CA . ASP A 1 77 ? -8.889 -5.915 -7.849 1.00 98.25 77 ASP A CA 1
ATOM 623 C C . ASP A 1 77 ? -8.279 -6.759 -6.726 1.00 98.25 77 ASP A C 1
ATOM 625 O O . ASP A 1 77 ? -9.002 -7.382 -5.949 1.00 98.25 77 ASP A O 1
ATOM 629 N N . ALA A 1 78 ? -6.947 -6.739 -6.597 1.00 98.06 78 ALA A N 1
ATOM 630 C CA . ALA A 1 78 ? -6.256 -7.460 -5.535 1.00 98.06 78 ALA A CA 1
ATOM 631 C C . ALA A 1 78 ? -6.675 -6.952 -4.145 1.00 98.06 78 ALA A C 1
ATOM 633 O O . ALA A 1 78 ? -6.938 -7.752 -3.248 1.00 98.06 78 ALA A 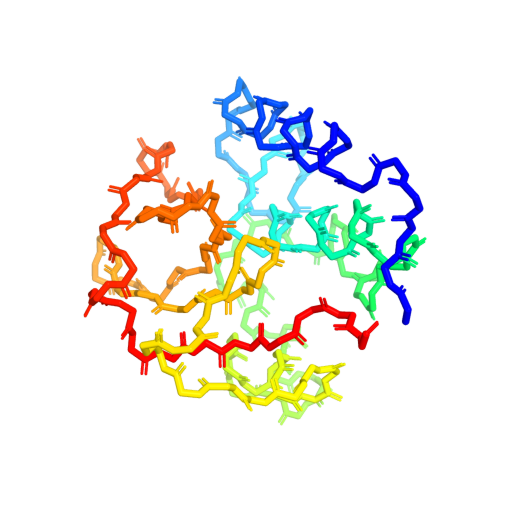O 1
ATOM 634 N N . PHE A 1 79 ? -6.781 -5.639 -3.940 1.00 98.38 79 PHE A N 1
ATOM 635 C CA . PHE A 1 79 ? -7.225 -5.100 -2.653 1.00 98.38 79 PHE A CA 1
ATOM 636 C C . PHE A 1 79 ? -8.724 -5.301 -2.423 1.00 98.38 79 PHE A C 1
ATOM 638 O O . PHE A 1 79 ? -9.105 -5.701 -1.326 1.00 98.38 79 PHE A O 1
ATOM 645 N N . ALA A 1 80 ? -9.562 -5.126 -3.447 1.00 98.06 80 ALA A N 1
ATOM 646 C CA . ALA A 1 80 ? -11.005 -5.354 -3.356 1.00 98.06 80 ALA A CA 1
ATOM 647 C C . ALA A 1 80 ? -11.370 -6.814 -3.033 1.00 98.06 80 ALA A C 1
ATOM 649 O O . ALA A 1 80 ? -12.416 -7.066 -2.440 1.00 98.06 80 ALA A O 1
ATOM 650 N N . ALA A 1 81 ? -10.513 -7.775 -3.391 1.00 97.88 81 ALA A N 1
ATOM 651 C CA . ALA A 1 81 ? -10.721 -9.188 -3.083 1.00 97.88 81 ALA A CA 1
ATOM 652 C C . ALA A 1 81 ? -10.556 -9.532 -1.589 1.00 97.88 81 ALA A C 1
ATOM 654 O O . ALA A 1 81 ? -11.044 -10.575 -1.155 1.00 97.88 81 ALA A O 1
ATOM 655 N N . VAL A 1 82 ? -9.860 -8.698 -0.805 1.00 97.25 82 VAL A N 1
ATOM 656 C CA . VAL A 1 82 ? -9.512 -9.004 0.600 1.00 97.25 82 VAL A CA 1
ATOM 657 C C . VAL A 1 82 ? -9.869 -7.895 1.595 1.00 97.25 82 VAL A C 1
ATOM 659 O O . VAL A 1 82 ? -9.903 -8.148 2.799 1.00 97.25 82 VAL A O 1
ATOM 662 N N . PHE A 1 83 ? -10.161 -6.683 1.121 1.00 97.88 83 PHE A N 1
ATOM 663 C CA . PHE A 1 83 ? -10.518 -5.529 1.942 1.00 97.88 83 PHE A CA 1
ATOM 664 C C . PHE A 1 83 ? -11.811 -4.874 1.453 1.00 97.88 83 PHE A C 1
ATOM 666 O O . PHE A 1 83 ? -12.099 -4.825 0.258 1.00 97.88 83 PHE A O 1
ATOM 673 N N . GLU A 1 84 ? -12.576 -4.313 2.388 1.00 97.06 84 GLU A N 1
ATOM 674 C CA . GLU A 1 84 ? -13.809 -3.588 2.076 1.00 97.06 84 GLU A CA 1
ATOM 675 C C . GLU A 1 84 ? -13.466 -2.192 1.516 1.00 97.06 84 GLU A C 1
ATOM 677 O O . GLU A 1 84 ? -12.711 -1.452 2.153 1.00 97.06 84 GLU A O 1
ATOM 682 N N . PRO A 1 85 ? -13.997 -1.781 0.350 1.00 97.94 85 PRO A N 1
ATOM 683 C CA . PRO A 1 85 ? -13.831 -0.416 -0.138 1.00 97.94 85 PRO A CA 1
ATOM 684 C C . PRO A 1 85 ? -14.411 0.607 0.845 1.00 97.94 85 PRO A C 1
ATOM 686 O O . PRO A 1 85 ? -15.486 0.400 1.407 1.00 97.94 85 PRO A O 1
ATOM 689 N N . VAL A 1 86 ? -13.739 1.746 1.002 1.00 97.88 86 VAL A N 1
ATOM 690 C CA . VAL A 1 86 ? -14.206 2.864 1.832 1.00 97.88 86 VAL A CA 1
ATOM 691 C C . VAL A 1 86 ? -14.182 4.164 1.020 1.00 97.88 86 VAL A C 1
ATOM 693 O O . VAL A 1 86 ? -13.271 4.361 0.209 1.00 97.88 86 VAL A O 1
ATOM 696 N N . PRO A 1 87 ? -15.165 5.071 1.190 1.00 98.12 87 PRO A N 1
ATOM 697 C CA . PRO A 1 87 ? -15.079 6.403 0.605 1.00 98.12 87 PRO A CA 1
ATOM 698 C C . PRO A 1 87 ? -13.795 7.108 1.051 1.00 98.12 87 PRO A C 1
ATOM 700 O O . PRO A 1 87 ? -13.479 7.121 2.236 1.00 98.12 87 PRO A O 1
ATOM 703 N N . VAL A 1 88 ? -13.076 7.734 0.116 1.00 98.31 88 VAL A N 1
ATOM 704 C CA . VAL A 1 88 ? -11.792 8.409 0.389 1.00 98.31 88 VAL A CA 1
ATOM 705 C C . VAL A 1 88 ? -11.857 9.401 1.565 1.00 98.31 88 VAL A C 1
ATOM 707 O O . VAL A 1 88 ? -10.961 9.353 2.404 1.00 98.31 88 VAL A O 1
ATOM 710 N N . PRO A 1 89 ? -12.905 10.239 1.722 1.00 97.38 89 PRO A N 1
ATOM 711 C CA . PRO A 1 89 ? -13.019 11.132 2.882 1.00 97.38 89 PRO A CA 1
ATOM 712 C C . PRO A 1 89 ? -13.167 10.418 4.235 1.00 97.38 89 PRO A C 1
ATOM 714 O O . PRO A 1 89 ? -12.971 11.039 5.274 1.00 97.38 89 PRO A O 1
ATOM 717 N N . LEU A 1 90 ? -13.541 9.136 4.225 1.00 97.62 90 LEU A N 1
ATOM 718 C CA . LEU A 1 90 ? -13.692 8.293 5.411 1.00 97.62 90 LEU A CA 1
ATOM 719 C C . LEU A 1 90 ? -12.498 7.353 5.618 1.00 97.62 90 LEU A C 1
ATOM 721 O O . LEU A 1 90 ? -12.519 6.572 6.566 1.00 97.62 90 LEU A O 1
ATOM 725 N N . ALA A 1 91 ? -11.480 7.407 4.754 1.00 98.31 91 ALA A N 1
ATOM 726 C CA . ALA A 1 91 ? -10.267 6.622 4.923 1.00 98.31 91 ALA A CA 1
ATOM 727 C C . ALA A 1 91 ? -9.518 7.078 6.182 1.00 98.31 91 ALA A C 1
ATOM 729 O O . ALA A 1 91 ? -9.300 8.270 6.409 1.00 98.31 91 ALA A O 1
ATOM 730 N N . GLN A 1 92 ? -9.118 6.120 7.009 1.00 97.81 92 GLN A N 1
ATOM 731 C CA . GLN A 1 92 ? -8.473 6.360 8.295 1.00 97.81 92 GLN A CA 1
ATOM 732 C C . GLN A 1 92 ? -7.050 5.822 8.299 1.00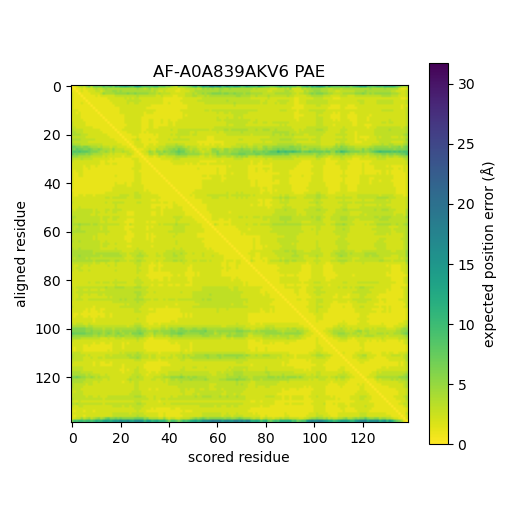 97.81 92 GLN A C 1
ATOM 734 O O . GLN A 1 92 ? -6.665 5.015 7.457 1.00 97.81 92 GLN A O 1
ATOM 739 N N . ARG A 1 93 ? -6.255 6.229 9.296 1.00 98.44 93 ARG A N 1
ATOM 740 C CA . ARG A 1 93 ? -4.920 5.658 9.516 1.00 98.44 93 ARG A CA 1
ATOM 741 C C . ARG A 1 93 ? -4.982 4.125 9.472 1.00 98.44 93 ARG A C 1
ATOM 743 O O . ARG A 1 93 ? -5.845 3.532 10.119 1.00 98.44 93 ARG A O 1
ATOM 750 N N . GLY A 1 94 ? -4.057 3.511 8.742 1.00 98.31 94 GLY A N 1
ATOM 751 C CA . GLY A 1 94 ? -3.979 2.067 8.517 1.00 98.31 94 GLY A CA 1
ATOM 752 C C . GLY A 1 94 ? -4.718 1.572 7.275 1.00 98.31 94 GLY A C 1
ATOM 753 O O . GLY A 1 94 ? -4.433 0.462 6.837 1.00 98.31 94 GLY A O 1
ATOM 754 N N . ASP A 1 95 ? -5.606 2.373 6.684 1.00 98.69 95 ASP A N 1
ATOM 755 C CA . ASP A 1 95 ? -6.277 2.014 5.435 1.00 98.69 95 ASP A CA 1
ATOM 756 C C . ASP A 1 95 ? -5.324 2.109 4.239 1.00 98.69 95 ASP A C 1
ATOM 758 O O . ASP A 1 95 ? -4.343 2.862 4.249 1.00 98.69 95 ASP A O 1
ATOM 762 N N . ILE A 1 96 ? -5.623 1.340 3.193 1.00 98.81 96 ILE A N 1
ATOM 763 C CA . ILE A 1 96 ? -4.834 1.302 1.960 1.00 98.81 96 ILE A CA 1
ATOM 764 C C . ILE A 1 96 ? -5.525 2.167 0.912 1.00 98.81 96 ILE A C 1
ATOM 766 O O . ILE A 1 96 ? -6.710 2.006 0.637 1.00 98.81 96 ILE A O 1
ATOM 770 N N . GLY A 1 97 ? -4.776 3.080 0.313 1.00 98.69 97 GLY A N 1
ATOM 771 C CA . GLY A 1 97 ? -5.191 3.923 -0.794 1.00 98.69 97 GLY A CA 1
ATOM 772 C C . GLY A 1 97 ? -4.514 3.543 -2.105 1.00 98.69 97 GLY A C 1
ATOM 773 O O . GLY A 1 97 ? -3.462 2.903 -2.128 1.00 98.69 97 GLY A O 1
ATOM 774 N N . LEU A 1 98 ? -5.107 3.999 -3.203 1.00 98.69 98 LEU A N 1
ATOM 775 C CA . LEU A 1 98 ? -4.498 3.986 -4.530 1.00 98.69 98 LEU A CA 1
ATOM 776 C C . LEU A 1 98 ? -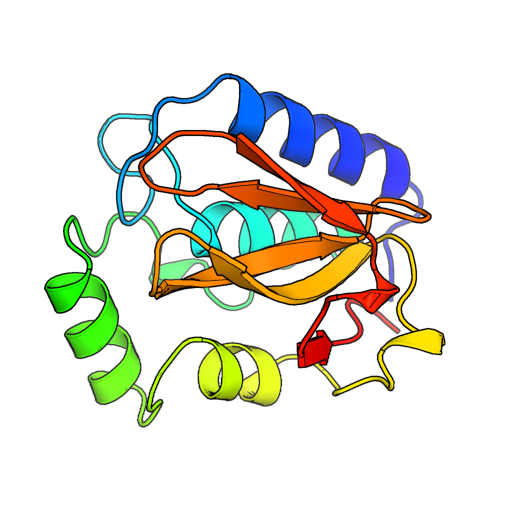4.329 5.415 -5.034 1.00 98.69 98 LEU A C 1
ATOM 778 O O . LEU A 1 98 ? -5.228 6.246 -4.876 1.00 98.69 98 LEU A O 1
ATOM 782 N N . VAL A 1 99 ? -3.192 5.671 -5.672 1.00 98.12 99 VAL A N 1
ATOM 783 C CA . VAL A 1 99 ? -2.866 6.916 -6.377 1.00 98.12 99 VAL A CA 1
ATOM 784 C C . VAL A 1 99 ?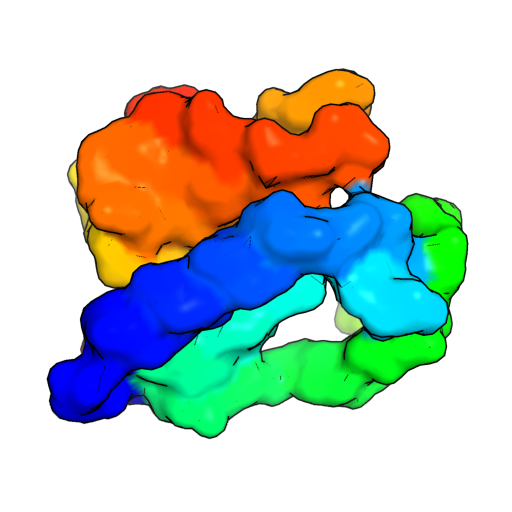 -2.129 6.610 -7.668 1.00 98.12 99 VAL A C 1
ATOM 786 O O . VAL A 1 99 ? -1.597 5.516 -7.842 1.00 98.12 99 VAL A O 1
ATOM 789 N N . GLU A 1 100 ? -2.067 7.599 -8.550 1.00 96.19 100 GLU A N 1
ATOM 790 C CA . GLU A 1 100 ? -1.094 7.605 -9.635 1.00 96.19 100 GLU A CA 1
ATOM 791 C C . GLU A 1 100 ? 0.194 8.289 -9.153 1.00 96.19 100 GLU A C 1
ATOM 793 O O . GLU A 1 100 ? 0.154 9.381 -8.585 1.00 96.19 100 GLU A O 1
ATOM 798 N N . ALA A 1 101 ? 1.335 7.639 -9.365 1.00 92.62 101 ALA A N 1
ATOM 799 C CA . ALA A 1 101 ? 2.664 8.187 -9.134 1.00 92.62 101 ALA A CA 1
ATOM 800 C C . ALA A 1 101 ? 3.571 7.778 -10.299 1.00 92.62 101 ALA A C 1
ATOM 802 O O . ALA A 1 101 ? 3.580 6.617 -10.699 1.00 92.62 101 ALA A O 1
ATOM 803 N N . ASP A 1 102 ? 4.313 8.731 -10.865 1.00 88.31 102 ASP A N 1
ATOM 804 C CA . ASP A 1 102 ? 5.198 8.497 -12.017 1.00 88.31 102 ASP A CA 1
ATOM 805 C C . ASP A 1 102 ? 4.494 7.836 -13.226 1.00 88.31 102 ASP A C 1
ATOM 807 O O . ASP A 1 102 ? 5.076 7.011 -13.933 1.00 88.31 102 ASP A O 1
ATOM 811 N N . GLY A 1 103 ? 3.221 8.179 -13.460 1.00 89.38 103 GLY A N 1
ATOM 812 C CA . GLY A 1 103 ? 2.403 7.602 -14.535 1.00 89.38 103 GLY A CA 1
ATOM 813 C C . GLY A 1 103 ? 2.025 6.133 -14.314 1.00 89.38 103 GLY A C 1
ATOM 814 O O . GLY A 1 103 ? 1.690 5.427 -15.267 1.00 89.38 103 GLY A O 1
ATOM 815 N N . GLN A 1 104 ? 2.126 5.638 -13.076 1.00 90.50 104 GLN A N 1
ATOM 816 C CA . GLN A 1 104 ? 1.780 4.272 -12.699 1.00 90.50 104 GLN A CA 1
ATOM 817 C C . GLN A 1 104 ? 0.894 4.244 -11.453 1.00 90.50 104 GLN A C 1
ATOM 819 O O . GLN A 1 104 ? 0.999 5.085 -10.563 1.00 90.50 104 GLN A O 1
ATOM 824 N N . ASP A 1 105 ? 0.045 3.223 -11.364 1.00 95.06 105 ASP A N 1
ATOM 825 C CA . ASP A 1 105 ? -0.694 2.935 -10.139 1.00 95.06 105 ASP A CA 1
ATOM 826 C C . ASP A 1 105 ? 0.258 2.567 -8.998 1.00 95.06 105 ASP A C 1
ATOM 828 O O . ASP A 1 105 ? 1.096 1.671 -9.132 1.00 95.06 105 ASP A O 1
ATOM 832 N N . CYS A 1 106 ? 0.066 3.212 -7.853 1.00 97.94 106 CYS A N 1
ATOM 833 C CA . CYS A 1 106 ? 0.847 3.013 -6.647 1.00 97.94 106 CYS A CA 1
ATOM 834 C C . CYS A 1 106 ? -0.080 2.835 -5.440 1.00 97.94 106 CYS A C 1
ATOM 836 O O . CYS A 1 106 ? -1.012 3.617 -5.223 1.00 97.94 106 CYS A O 1
ATOM 838 N N . ALA A 1 107 ? 0.185 1.799 -4.646 1.00 98.56 107 ALA A N 1
ATOM 839 C CA . ALA A 1 107 ? -0.462 1.611 -3.357 1.00 98.56 107 ALA A CA 1
ATOM 840 C C . ALA A 1 107 ? 0.184 2.510 -2.293 1.00 98.56 107 ALA A C 1
ATOM 842 O O . ALA A 1 107 ? 1.409 2.621 -2.195 1.00 98.56 107 ALA A O 1
ATOM 843 N N . VAL A 1 108 ? -0.650 3.140 -1.476 1.00 98.75 108 VAL A N 1
ATOM 844 C CA . VAL A 1 108 ? -0.231 3.996 -0.365 1.00 98.75 108 VAL A CA 1
ATOM 845 C C . VAL A 1 108 ? -0.982 3.598 0.898 1.00 98.75 108 VAL A C 1
ATOM 847 O O . VAL A 1 108 ? -2.081 3.063 0.831 1.00 98.75 108 VAL A O 1
ATOM 850 N N . VAL A 1 109 ? -0.414 3.868 2.065 1.00 98.75 109 VAL A N 1
ATOM 851 C CA . VAL A 1 109 ? -1.029 3.587 3.361 1.00 98.75 109 VAL A CA 1
ATOM 852 C C . VAL A 1 109 ? -1.302 4.891 4.077 1.00 98.75 109 VAL A C 1
ATOM 854 O O . VAL A 1 109 ? -0.411 5.727 4.224 1.00 98.75 109 VAL A O 1
ATOM 857 N N . VAL A 1 110 ? -2.539 5.073 4.524 1.00 98.69 110 VAL A N 1
ATOM 858 C CA . VAL A 1 110 ? -2.973 6.272 5.235 1.00 98.69 110 VAL A CA 1
ATOM 859 C C . VAL A 1 110 ? -2.303 6.320 6.610 1.00 98.69 110 VAL A C 1
ATOM 861 O O . VAL A 1 110 ? -2.416 5.387 7.404 1.00 98.69 110 VAL A O 1
ATOM 864 N N . ILE A 1 111 ? -1.627 7.427 6.925 1.00 97.69 111 ILE A N 1
ATOM 865 C CA . ILE A 1 111 ? -0.945 7.657 8.214 1.00 97.69 111 ILE A CA 1
ATOM 866 C C . ILE A 1 111 ? -1.516 8.852 8.998 1.00 97.69 111 ILE A C 1
ATOM 868 O O . ILE A 1 111 ? -1.019 9.207 10.070 1.00 97.69 111 ILE A O 1
ATOM 872 N N . GLY A 1 112 ? -2.600 9.451 8.511 1.00 95.81 112 GLY A N 1
ATOM 873 C CA . GLY A 1 112 ? -3.245 10.633 9.078 1.00 95.81 112 GLY A CA 1
ATOM 874 C C . GLY A 1 112 ? -3.934 11.406 7.960 1.00 95.81 112 GLY A C 1
ATOM 875 O O . GLY A 1 112 ? -4.687 10.818 7.194 1.00 95.81 112 GLY A O 1
ATOM 876 N N . ALA A 1 113 ? -3.624 12.696 7.822 1.00 96.38 113 ALA A N 1
ATOM 877 C CA . ALA A 1 113 ? -4.065 13.506 6.679 1.00 96.38 113 ALA A CA 1
ATOM 878 C C . ALA A 1 113 ? -3.318 13.181 5.365 1.00 96.38 113 ALA A C 1
ATOM 880 O O . ALA A 1 113 ? -3.727 13.614 4.285 1.00 96.3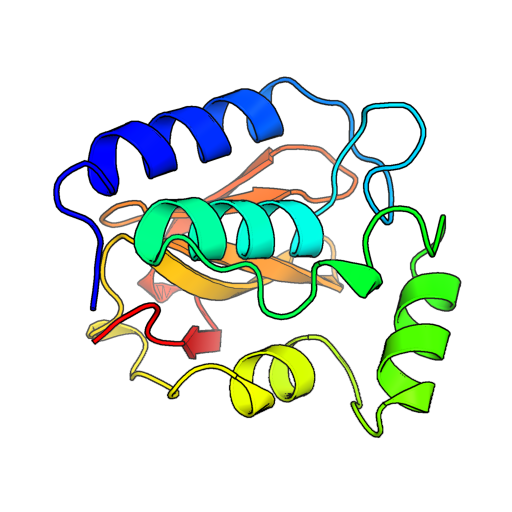8 113 ALA A O 1
ATOM 881 N N . GLU A 1 114 ? -2.232 12.412 5.454 1.00 98.19 114 GLU A N 1
ATOM 882 C CA . GLU A 1 114 ? -1.409 11.966 4.332 1.00 98.19 114 GLU A CA 1
ATOM 883 C C . GLU A 1 114 ? -1.394 10.436 4.237 1.00 98.19 114 GLU A C 1
ATOM 885 O O . GLU A 1 114 ? -1.665 9.727 5.213 1.00 98.19 114 GLU A O 1
ATOM 890 N N . ALA A 1 115 ? -1.027 9.937 3.063 1.00 98.56 115 ALA A N 1
ATOM 891 C CA . ALA A 1 115 ? -0.744 8.541 2.792 1.00 98.56 115 ALA A CA 1
ATOM 892 C C . ALA A 1 115 ? 0.681 8.378 2.242 1.00 98.56 115 ALA A C 1
ATOM 894 O O . ALA A 1 115 ? 1.194 9.267 1.560 1.00 98.56 115 ALA A O 1
ATOM 895 N N . VAL A 1 116 ? 1.322 7.251 2.554 1.00 98.56 116 VAL A N 1
ATOM 896 C CA . VAL A 1 116 ? 2.718 6.955 2.192 1.00 98.56 116 VAL A CA 1
ATOM 897 C C . VAL A 1 116 ? 2.792 5.717 1.320 1.00 98.56 116 VAL A C 1
ATOM 899 O O . VAL A 1 116 ? 2.175 4.709 1.640 1.00 98.56 116 VAL A O 1
ATOM 902 N N . GLY A 1 117 ? 3.575 5.765 0.248 1.00 98.06 117 GLY A N 1
ATOM 903 C CA . GLY A 1 117 ? 3.813 4.619 -0.629 1.00 98.06 117 GLY A CA 1
ATOM 904 C C . GLY A 1 117 ? 5.268 4.506 -1.053 1.00 98.06 117 GLY A C 1
ATOM 905 O O . GLY A 1 117 ? 6.105 5.343 -0.707 1.00 98.06 117 GLY A O 1
ATOM 906 N N . LYS A 1 118 ? 5.554 3.474 -1.847 1.00 97.44 118 LYS A N 1
ATOM 907 C CA . LYS A 1 118 ? 6.879 3.218 -2.416 1.00 97.44 118 LYS A CA 1
ATOM 908 C C . LYS A 1 118 ? 6.814 3.187 -3.942 1.00 97.44 118 LYS A C 1
ATOM 910 O O . LYS A 1 118 ? 6.275 2.250 -4.523 1.00 97.44 118 LYS A O 1
ATOM 915 N N . SER A 1 119 ? 7.380 4.208 -4.572 1.00 95.31 119 SER A N 1
ATOM 916 C CA . SER A 1 119 ? 7.560 4.304 -6.025 1.00 95.31 119 SER A CA 1
ATOM 917 C C . SER A 1 119 ? 8.971 3.872 -6.437 1.00 95.31 119 SER A C 1
ATOM 919 O O . SER A 1 119 ? 9.860 3.763 -5.587 1.00 95.31 119 SER A O 1
ATOM 921 N N . GLU A 1 120 ? 9.206 3.706 -7.741 1.00 93.00 120 GLU A N 1
ATOM 922 C CA . GLU A 1 120 ? 10.553 3.464 -8.286 1.00 93.00 120 GLU A CA 1
ATOM 923 C C . GLU A 1 120 ? 11.534 4.604 -7.951 1.00 93.00 120 GLU A C 1
ATOM 925 O O . GLU A 1 120 ? 12.733 4.367 -7.816 1.00 93.00 120 GLU A O 1
ATOM 930 N N . ARG A 1 121 ? 11.033 5.830 -7.740 1.00 92.25 121 ARG A N 1
ATOM 931 C CA . ARG A 1 121 ? 11.830 7.001 -7.331 1.00 92.25 121 ARG A CA 1
ATOM 932 C C . ARG A 1 121 ? 12.048 7.105 -5.820 1.00 92.25 121 ARG A C 1
ATOM 934 O O . ARG A 1 121 ? 12.705 8.034 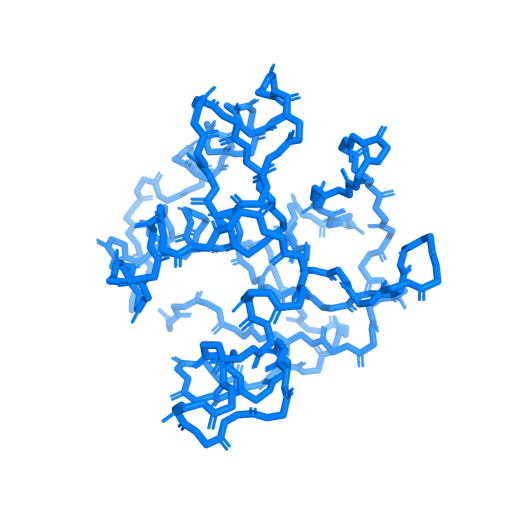-5.359 1.00 92.25 121 ARG A O 1
ATOM 941 N N . GLY A 1 122 ? 11.510 6.165 -5.046 1.00 93.81 122 GLY A N 1
ATOM 942 C CA . GLY A 1 122 ? 11.590 6.140 -3.591 1.00 93.81 122 GLY A CA 1
ATOM 943 C C . GLY A 1 122 ? 10.243 6.377 -2.912 1.00 93.81 122 GLY A C 1
ATOM 944 O O . GLY A 1 122 ? 9.171 6.126 -3.469 1.00 93.81 122 GLY A O 1
ATOM 945 N N . THR A 1 123 ? 10.302 6.801 -1.656 1.00 96.75 123 THR A N 1
ATOM 946 C CA . THR A 1 123 ? 9.117 6.997 -0.817 1.00 96.75 123 THR A CA 1
ATOM 947 C C . THR A 1 123 ? 8.324 8.212 -1.280 1.00 96.75 123 THR A C 1
ATOM 949 O O . THR A 1 123 ? 8.880 9.297 -1.432 1.00 96.75 123 THR A O 1
ATOM 952 N N . ILE A 1 124 ? 7.016 8.041 -1.454 1.00 97.12 124 ILE A N 1
ATOM 953 C CA . ILE A 1 124 ? 6.093 9.129 -1.792 1.00 97.12 124 ILE A CA 1
ATOM 954 C C . ILE A 1 124 ? 5.169 9.415 -0.612 1.00 97.12 124 ILE A C 1
ATOM 956 O O . ILE A 1 124 ? 4.782 8.496 0.112 1.00 97.12 124 ILE A O 1
ATOM 960 N N . ARG A 1 125 ? 4.803 10.686 -0.428 1.00 97.81 125 ARG A N 1
ATOM 961 C CA . ARG A 1 125 ? 3.807 11.135 0.554 1.00 97.81 125 ARG A CA 1
ATOM 962 C C . ARG A 1 125 ? 2.798 12.017 -0.169 1.00 97.81 125 ARG A C 1
ATOM 964 O O . ARG A 1 125 ? 3.193 12.929 -0.889 1.00 97.81 125 ARG A O 1
ATOM 971 N N . VAL A 1 126 ? 1.514 11.717 -0.016 1.00 98.00 126 VAL A N 1
ATOM 972 C CA . VAL A 1 126 ? 0.427 12.387 -0.745 1.00 98.00 126 VAL A CA 1
ATOM 973 C C . VAL A 1 126 ? -0.737 12.703 0.193 1.00 98.00 126 VAL A C 1
ATOM 975 O O . VAL A 1 126 ? -0.984 11.931 1.121 1.00 98.00 126 VAL A O 1
ATOM 978 N N . PRO A 1 127 ? -1.486 13.802 -0.005 1.00 98.31 127 PRO A N 1
ATOM 979 C CA . PRO A 1 127 ? -2.680 14.072 0.793 1.00 98.31 127 PRO A CA 1
ATOM 980 C C . PRO A 1 127 ? -3.757 12.997 0.575 1.00 98.31 127 PRO A C 1
ATOM 982 O O . PRO A 1 127 ? -4.023 12.619 -0.560 1.00 98.31 127 PRO A O 1
ATOM 985 N N . VAL A 1 128 ? -4.469 12.563 1.622 1.00 98.50 128 VAL A N 1
ATOM 986 C CA . VAL A 1 128 ? -5.534 11.534 1.495 1.00 98.50 128 VAL A CA 1
ATOM 987 C C . VAL A 1 128 ? -6.622 11.936 0.489 1.00 98.50 128 VAL A C 1
ATOM 989 O O . VAL A 1 128 ? -7.182 11.102 -0.212 1.00 98.50 128 VAL A O 1
ATOM 992 N N . LYS A 1 129 ? -6.892 13.233 0.332 1.00 97.75 129 LYS A N 1
ATOM 993 C CA . LYS A 1 129 ? -7.862 13.726 -0.658 1.00 97.75 129 LYS A CA 1
ATOM 994 C C . LYS A 1 129 ? -7.483 13.451 -2.122 1.00 97.75 129 LYS A C 1
ATOM 996 O O . LYS A 1 129 ? -8.338 13.610 -2.983 1.00 97.75 129 LYS A O 1
ATOM 1001 N N . THR A 1 130 ? -6.229 13.100 -2.419 1.00 97.38 130 THR A N 1
ATOM 1002 C CA . THR A 1 130 ? -5.780 12.775 -3.785 1.00 97.38 130 THR A CA 1
ATOM 1003 C C . THR A 1 130 ? -5.857 11.281 -4.089 1.00 97.38 130 THR A C 1
ATOM 1005 O O . THR A 1 130 ? -5.510 10.875 -5.196 1.00 97.38 130 THR A O 1
ATOM 1008 N N . LEU A 1 131 ? -6.278 10.448 -3.128 1.00 98.56 131 LEU A N 1
ATOM 1009 C CA . LEU A 1 131 ? -6.529 9.034 -3.383 1.00 98.56 131 LEU A CA 1
ATOM 1010 C C . LEU A 1 131 ? -7.668 8.888 -4.398 1.00 98.56 131 LEU A C 1
ATOM 1012 O O . LEU A 1 131 ? -8.715 9.518 -4.259 1.00 98.56 131 LEU A O 1
ATOM 1016 N N . ARG A 1 132 ? -7.493 8.004 -5.384 1.00 98.06 132 ARG A N 1
ATOM 1017 C CA . ARG A 1 132 ? -8.570 7.624 -6.318 1.00 98.06 132 ARG A CA 1
ATOM 1018 C C . ARG A 1 132 ? -9.492 6.548 -5.739 1.00 98.06 132 ARG A C 1
ATOM 1020 O O . ARG A 1 132 ? -10.643 6.421 -6.144 1.00 98.06 132 ARG A O 1
ATOM 1027 N N . LYS A 1 133 ? -8.974 5.762 -4.793 1.00 98.44 133 LYS A N 1
ATOM 1028 C CA . LYS A 1 133 ? -9.675 4.669 -4.111 1.00 98.44 133 LYS A CA 1
ATOM 1029 C C . LYS A 1 133 ? -9.062 4.450 -2.732 1.00 98.44 133 LYS A C 1
ATOM 1031 O O . LYS A 1 133 ? -7.861 4.665 -2.568 1.00 98.44 133 LYS A O 1
ATOM 1036 N N . ALA A 1 134 ? -9.865 3.990 -1.779 1.00 98.62 134 ALA A N 1
ATOM 1037 C CA . ALA A 1 134 ? -9.405 3.549 -0.471 1.00 98.62 134 ALA A CA 1
ATOM 1038 C C . ALA A 1 134 ? -10.093 2.240 -0.054 1.00 98.62 134 ALA A C 1
ATOM 1040 O O . ALA A 1 134 ? -11.219 1.950 -0.470 1.00 98.62 134 ALA A O 1
ATOM 1041 N N . PHE A 1 135 ? -9.405 1.467 0.779 1.00 98.69 135 PHE A N 1
ATOM 1042 C CA . PHE A 1 135 ? -9.825 0.176 1.302 1.00 98.69 135 PHE A CA 1
ATOM 1043 C C . PHE A 1 135 ? -9.591 0.128 2.805 1.00 98.69 135 PHE A C 1
ATOM 1045 O O . PHE A 1 135 ? -8.483 0.388 3.282 1.00 98.69 135 PHE A O 1
ATOM 1052 N N . LYS A 1 136 ? -10.639 -0.228 3.544 1.00 98.31 136 LYS A N 1
ATOM 1053 C CA . LYS A 1 136 ? -10.602 -0.346 4.992 1.00 98.31 136 LYS A CA 1
ATOM 1054 C C . LYS A 1 136 ? -9.806 -1.576 5.405 1.00 98.31 136 LYS A C 1
ATOM 1056 O O . LYS A 1 136 ? -10.133 -2.701 5.022 1.00 98.31 136 LYS A O 1
ATOM 1061 N N . VAL A 1 137 ? -8.803 -1.368 6.251 1.00 98.00 137 VAL A N 1
ATOM 1062 C CA . VAL A 1 137 ? -7.976 -2.452 6.790 1.00 98.00 137 VAL A CA 1
ATOM 1063 C C . VAL A 1 137 ? -8.343 -2.708 8.245 1.00 98.00 137 VAL A C 1
ATOM 1065 O O . VAL A 1 137 ? -8.168 -1.855 9.119 1.00 98.00 137 VAL A O 1
ATOM 1068 N N . GLY A 1 138 ? -8.834 -3.921 8.503 1.00 91.88 138 GLY A N 1
ATOM 1069 C CA . GLY A 1 138 ? -9.365 -4.318 9.802 1.00 91.88 138 GLY A CA 1
ATOM 1070 C C . GLY A 1 138 ? -10.727 -3.681 10.100 1.00 91.88 138 GLY A C 1
ATOM 1071 O O . GLY A 1 138 ? -10.950 -2.494 9.873 1.00 91.88 138 GLY A O 1
ATOM 1072 N N . ARG A 1 139 ? -11.649 -4.495 10.619 1.00 72.19 139 ARG A N 1
ATOM 1073 C CA . ARG A 1 139 ? -12.863 -4.010 11.289 1.00 72.19 139 ARG A CA 1
ATOM 1074 C C . ARG A 1 139 ? -12.548 -3.445 12.660 1.00 72.19 139 ARG A C 1
ATOM 1076 O O . ARG A 1 139 ? -11.708 -4.087 13.340 1.00 72.19 139 ARG A O 1
#

Foldseek 3Di:
DFDPQLLVQLVVLLVLQQPAADWPLCPPVHHFQLRSLQSLLCSTHVDRPPPVSRPQAGDPVSQCVVCVVVVHNDDVRVLVVPFAWDDLVPDDASKWFWADDPNDIGIWGDNHQWTWGADNVGIDIGGSVRTPTITDRDD

Organism: NCBI:txid2758565

Radius of gyration: 13.48 Å; Cα contacts (8 Å, |Δi|>4): 281; chains: 1; bounding box: 32×30×36 Å